Protein AF-A0A542ZT83-F1 (afdb_monomer)

Structure (mmCIF, N/CA/C/O backbone):
data_AF-A0A542ZT83-F1
#
_entry.id   AF-A0A542ZT83-F1
#
loop_
_atom_site.group_PDB
_atom_site.id
_atom_site.type_symbol
_atom_site.label_atom_id
_atom_site.label_alt_id
_atom_site.label_comp_id
_atom_site.label_asym_id
_atom_site.label_entity_id
_atom_site.label_seq_id
_atom_site.pdbx_PDB_ins_code
_atom_site.Cartn_x
_atom_site.Cartn_y
_atom_site.Cartn_z
_atom_site.occupancy
_atom_site.B_iso_or_equiv
_atom_site.auth_seq_id
_atom_site.auth_comp_id
_atom_site.auth_asym_id
_atom_site.auth_atom_id
_atom_site.pdbx_PDB_model_num
ATOM 1 N N . MET A 1 1 ? 11.601 11.087 -15.689 1.00 56.97 1 MET A N 1
ATOM 2 C CA . MET A 1 1 ? 11.562 10.041 -14.642 1.00 56.97 1 MET A CA 1
ATOM 3 C C . MET A 1 1 ? 11.342 8.702 -15.326 1.00 56.97 1 MET A C 1
ATOM 5 O O . MET A 1 1 ? 10.563 8.664 -16.271 1.00 56.97 1 MET A O 1
ATOM 9 N N . ALA A 1 2 ? 12.065 7.651 -14.931 1.00 67.56 2 ALA A N 1
ATOM 10 C CA . ALA A 1 2 ? 11.865 6.312 -15.487 1.00 67.56 2 ALA A CA 1
ATOM 11 C C . ALA A 1 2 ? 10.467 5.786 -15.113 1.00 67.56 2 ALA A C 1
ATOM 13 O O . ALA A 1 2 ? 9.980 6.065 -14.018 1.00 67.56 2 ALA A O 1
ATOM 14 N N . LYS A 1 3 ? 9.805 5.070 -16.030 1.00 78.38 3 LYS A N 1
ATOM 15 C CA . LYS A 1 3 ? 8.482 4.477 -15.783 1.00 78.38 3 LYS A CA 1
ATOM 16 C C . LYS A 1 3 ? 8.614 3.367 -14.723 1.00 78.38 3 LYS A C 1
ATOM 18 O O . LYS A 1 3 ? 9.533 2.561 -14.868 1.00 78.38 3 LYS A O 1
ATOM 23 N N . PRO A 1 4 ? 7.730 3.293 -13.709 1.00 81.88 4 PRO A N 1
ATOM 24 C CA . PRO A 1 4 ? 7.757 2.226 -12.710 1.00 81.88 4 PRO A CA 1
ATOM 25 C C . PRO A 1 4 ? 7.723 0.835 -13.346 1.00 81.88 4 PRO A C 1
ATOM 27 O O . PRO A 1 4 ? 6.942 0.588 -14.267 1.00 81.88 4 PRO A O 1
ATOM 30 N N . GLU A 1 5 ? 8.568 -0.066 -12.848 1.00 91.12 5 GLU A N 1
ATOM 31 C CA . GLU A 1 5 ? 8.665 -1.447 -13.343 1.00 91.12 5 GLU A CA 1
ATOM 32 C C . GLU A 1 5 ? 7.747 -2.410 -12.581 1.00 91.12 5 GLU A C 1
ATOM 34 O O . GLU A 1 5 ? 7.494 -3.520 -13.042 1.00 91.12 5 GLU A O 1
ATOM 39 N N . ALA A 1 6 ? 7.196 -1.965 -11.451 1.00 94.50 6 ALA A N 1
ATOM 40 C CA . ALA A 1 6 ? 6.209 -2.682 -10.657 1.00 94.50 6 ALA A CA 1
ATOM 41 C C . ALA A 1 6 ? 5.043 -1.760 -10.280 1.00 94.50 6 ALA A C 1
ATOM 43 O O . ALA A 1 6 ? 5.218 -0.551 -10.101 1.00 94.50 6 ALA A O 1
ATOM 44 N N . LYS A 1 7 ? 3.856 -2.350 -10.136 1.00 96.25 7 LYS A N 1
ATOM 45 C CA . LYS A 1 7 ? 2.625 -1.689 -9.686 1.00 96.25 7 LYS A CA 1
ATOM 46 C C . LYS A 1 7 ? 1.972 -2.490 -8.565 1.00 96.25 7 LYS A C 1
ATOM 48 O O . LYS A 1 7 ? 2.317 -3.650 -8.352 1.00 96.25 7 LYS A O 1
ATOM 53 N N . LEU A 1 8 ? 1.034 -1.871 -7.851 1.00 97.56 8 LEU A N 1
ATOM 54 C CA . LEU A 1 8 ? 0.191 -2.599 -6.904 1.00 97.56 8 LEU A CA 1
ATOM 55 C C . LEU A 1 8 ? -0.719 -3.577 -7.652 1.00 97.56 8 LEU A C 1
ATOM 57 O O . LEU A 1 8 ? -1.181 -3.266 -8.751 1.00 97.56 8 LEU A O 1
ATOM 61 N N . THR A 1 9 ? -0.987 -4.731 -7.046 1.00 97.75 9 THR A N 1
ATOM 62 C CA . THR A 1 9 ? -1.995 -5.658 -7.573 1.00 97.75 9 THR A CA 1
ATOM 63 C C . THR A 1 9 ? -3.402 -5.127 -7.299 1.00 97.75 9 THR A C 1
ATOM 65 O O . THR A 1 9 ? -3.647 -4.444 -6.296 1.00 97.75 9 THR A O 1
ATOM 68 N N . ASP A 1 10 ? -4.365 -5.519 -8.132 1.00 96.44 10 ASP A N 1
ATOM 69 C CA . ASP A 1 10 ? -5.779 -5.199 -7.899 1.00 96.44 10 ASP A CA 1
ATOM 70 C C . ASP A 1 10 ? -6.291 -5.814 -6.588 1.00 96.44 10 ASP A C 1
ATOM 72 O O . ASP A 1 10 ? -7.100 -5.211 -5.880 1.00 96.44 10 ASP A O 1
ATOM 76 N N . ARG A 1 11 ? -5.764 -6.987 -6.209 1.00 95.88 11 ARG A N 1
ATOM 77 C CA . ARG A 1 11 ? -6.087 -7.662 -4.944 1.00 95.88 11 ARG A CA 1
ATOM 78 C C . ARG A 1 11 ? -5.686 -6.816 -3.739 1.00 95.88 11 ARG A C 1
ATOM 80 O O . ARG A 1 11 ? -6.477 -6.684 -2.806 1.00 95.88 11 ARG A O 1
ATOM 87 N N . PHE A 1 12 ? -4.487 -6.236 -3.751 1.00 97.75 12 PHE A N 1
ATOM 88 C CA . PHE A 1 12 ? -4.039 -5.359 -2.673 1.00 97.75 12 PHE A CA 1
ATOM 89 C C . PHE A 1 12 ? -4.886 -4.092 -2.593 1.00 97.75 12 PHE A C 1
ATOM 91 O O . PHE A 1 12 ? -5.309 -3.713 -1.503 1.00 97.75 12 PHE A O 1
ATOM 98 N N . ILE A 1 13 ? -5.186 -3.469 -3.737 1.00 96.75 13 ILE A N 1
ATOM 99 C CA . ILE A 1 13 ? -6.029 -2.267 -3.797 1.00 96.75 13 ILE A CA 1
ATOM 100 C C . ILE A 1 13 ? -7.424 -2.559 -3.230 1.00 96.75 13 ILE A C 1
ATOM 102 O O . ILE A 1 13 ? -7.914 -1.805 -2.388 1.00 96.75 13 ILE A O 1
ATOM 106 N N . ALA A 1 14 ? -8.043 -3.669 -3.638 1.00 95.56 14 ALA A N 1
ATOM 107 C CA . ALA A 1 14 ? -9.358 -4.076 -3.155 1.00 95.56 14 ALA A CA 1
ATOM 108 C C . ALA A 1 14 ? -9.352 -4.366 -1.648 1.00 95.56 14 ALA A C 1
ATOM 110 O O . ALA A 1 14 ? -10.230 -3.897 -0.925 1.00 95.56 14 ALA A O 1
ATOM 111 N N . ARG A 1 15 ? -8.343 -5.090 -1.148 1.00 95.50 15 ARG A N 1
ATOM 112 C CA . ARG A 1 15 ? -8.220 -5.396 0.282 1.00 95.50 15 ARG A CA 1
ATOM 113 C C . ARG A 1 15 ? -7.991 -4.137 1.114 1.00 95.50 15 ARG A C 1
ATOM 115 O O . ARG A 1 15 ? -8.647 -3.969 2.135 1.00 95.50 15 ARG A O 1
ATOM 122 N N . ALA A 1 16 ? -7.122 -3.237 0.656 1.00 95.56 16 ALA A N 1
ATOM 123 C CA . ALA A 1 16 ? -6.893 -1.947 1.293 1.00 95.56 16 ALA A CA 1
ATOM 124 C C . ALA A 1 16 ? -8.190 -1.123 1.360 1.00 95.56 16 ALA A C 1
ATOM 126 O O . ALA A 1 16 ? -8.524 -0.605 2.423 1.00 95.56 16 ALA A O 1
ATOM 127 N N . ALA A 1 17 ? -8.970 -1.076 0.276 1.00 94.81 17 ALA A N 1
ATOM 128 C CA . ALA A 1 17 ? -10.265 -0.397 0.253 1.00 94.81 17 ALA A CA 1
ATOM 129 C C . ALA A 1 17 ? -11.302 -1.047 1.193 1.00 94.81 17 ALA A C 1
ATOM 131 O O . ALA A 1 17 ? -12.051 -0.338 1.862 1.00 94.81 17 ALA A O 1
ATOM 132 N N . ALA A 1 18 ? -11.316 -2.380 1.296 1.00 96.06 18 ALA A N 1
ATOM 133 C CA . ALA A 1 18 ? -12.249 -3.122 2.148 1.00 96.06 18 ALA A CA 1
ATOM 134 C C . ALA A 1 18 ? -12.047 -2.868 3.652 1.00 96.06 18 ALA A C 1
ATOM 136 O O . ALA A 1 18 ? -12.962 -3.098 4.438 1.00 96.06 18 ALA A O 1
ATOM 137 N N . THR A 1 19 ? -10.877 -2.366 4.061 1.00 95.25 19 THR A N 1
ATOM 138 C CA . THR A 1 19 ? -10.627 -1.977 5.459 1.00 95.25 19 THR A CA 1
ATOM 139 C C . THR A 1 19 ? -11.449 -0.765 5.909 1.00 95.25 19 THR A C 1
ATOM 141 O O . THR A 1 19 ? -11.568 -0.528 7.109 1.00 95.25 19 THR A O 1
ATOM 144 N N . GLY A 1 20 ? -11.967 0.044 4.973 1.00 95.56 20 GLY A N 1
ATOM 145 C CA . GLY A 1 20 ? -12.602 1.331 5.277 1.00 95.56 20 GLY A CA 1
ATOM 146 C C . GLY A 1 20 ? -11.636 2.402 5.804 1.00 95.56 20 GLY A C 1
ATOM 147 O O . GLY A 1 20 ? -12.065 3.500 6.157 1.00 95.56 20 GLY A O 1
ATOM 148 N N . MET A 1 21 ? -10.333 2.110 5.864 1.00 95.62 21 MET A N 1
ATOM 149 C CA . MET A 1 21 ? -9.313 3.060 6.292 1.00 95.62 21 MET A CA 1
ATOM 150 C C . MET A 1 21 ? -9.063 4.112 5.210 1.00 95.62 21 MET A C 1
ATOM 152 O O . MET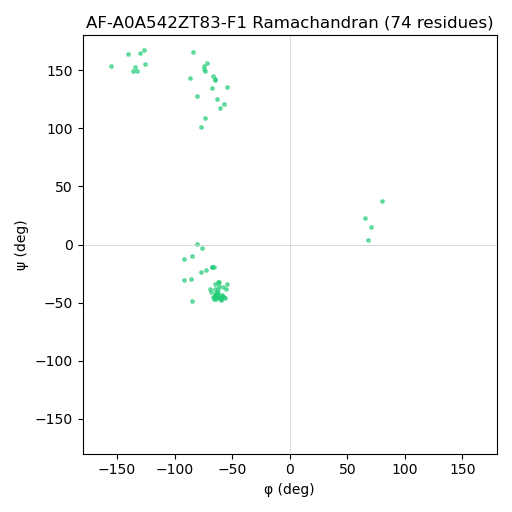 A 1 21 ? -9.148 3.851 4.011 1.00 95.62 21 MET A O 1
ATOM 156 N N . THR A 1 22 ? -8.699 5.319 5.639 1.00 96.62 22 THR A N 1
ATOM 157 C CA . THR A 1 22 ? -8.242 6.362 4.717 1.00 96.62 22 THR A CA 1
ATOM 158 C C . THR A 1 22 ? -6.852 6.029 4.177 1.00 96.62 22 THR A C 1
ATOM 160 O O . THR A 1 22 ? -6.060 5.359 4.842 1.00 96.62 22 THR A O 1
ATOM 163 N N . ASP A 1 23 ? -6.501 6.578 3.012 1.00 95.75 23 ASP A N 1
ATOM 164 C CA . ASP A 1 23 ? -5.159 6.418 2.431 1.00 95.75 23 ASP A CA 1
ATOM 165 C C . ASP A 1 23 ? -4.047 6.856 3.407 1.00 95.75 23 ASP A C 1
ATOM 167 O O . ASP A 1 23 ? -2.984 6.241 3.457 1.00 95.75 23 ASP A O 1
ATOM 171 N N . ALA A 1 24 ? -4.297 7.875 4.239 1.00 97.25 24 ALA A N 1
ATOM 172 C CA . ALA A 1 24 ? -3.352 8.319 5.265 1.00 97.25 24 ALA A CA 1
ATOM 173 C C . ALA A 1 24 ? -3.173 7.285 6.390 1.00 97.25 24 ALA A C 1
ATOM 175 O O . ALA A 1 24 ? -2.049 7.049 6.833 1.00 97.25 24 ALA A O 1
ATOM 176 N N . ALA A 1 25 ? -4.260 6.648 6.832 1.00 97.94 25 ALA A N 1
ATOM 177 C CA . ALA A 1 25 ? -4.207 5.603 7.850 1.00 97.94 25 ALA A CA 1
ATOM 178 C C . ALA A 1 25 ? -3.534 4.329 7.313 1.00 97.94 25 ALA A C 1
ATOM 180 O O . ALA A 1 25 ? -2.734 3.714 8.016 1.00 97.94 25 ALA A O 1
ATOM 181 N N . ILE A 1 26 ? -3.782 3.976 6.047 1.00 98.00 26 ILE A N 1
ATOM 182 C CA . ILE A 1 26 ? -3.098 2.868 5.370 1.00 98.00 26 ILE A CA 1
ATOM 183 C C . ILE A 1 26 ? -1.598 3.163 5.238 1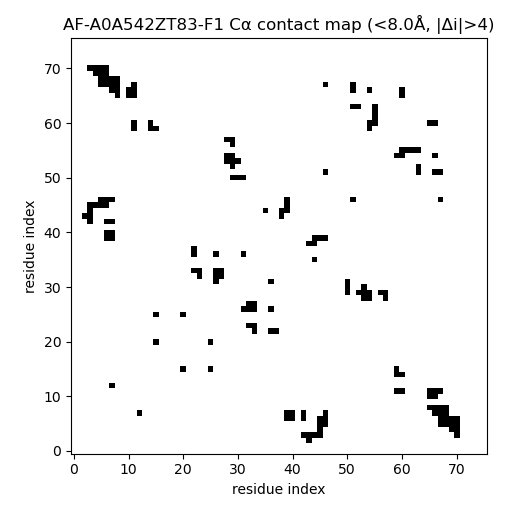.00 98.00 26 ILE A C 1
ATOM 185 O O . ILE A 1 26 ? -0.772 2.317 5.576 1.00 98.00 26 ILE A O 1
ATOM 189 N N . ALA A 1 27 ? -1.226 4.369 4.800 1.00 98.00 27 ALA A N 1
ATOM 190 C CA . ALA A 1 27 ? 0.173 4.780 4.703 1.00 98.00 27 ALA A CA 1
ATOM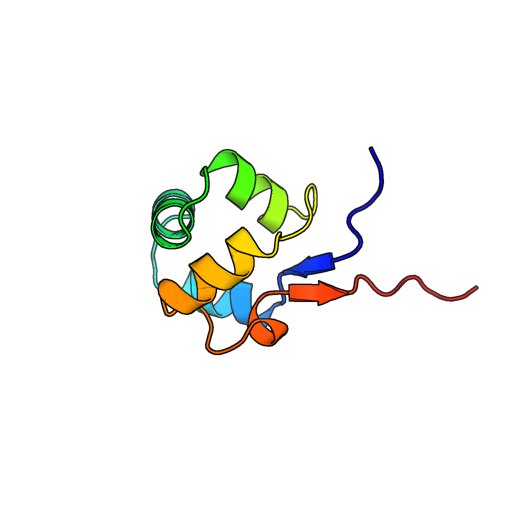 191 C C . ALA A 1 27 ? 0.894 4.675 6.058 1.00 98.00 27 ALA A C 1
ATOM 193 O O . ALA A 1 27 ? 1.989 4.114 6.134 1.00 98.00 27 ALA A O 1
ATOM 194 N N . ALA A 1 28 ? 0.247 5.143 7.131 1.00 98.25 28 ALA A N 1
ATOM 195 C CA . ALA A 1 28 ? 0.764 5.036 8.489 1.00 98.25 28 ALA A CA 1
ATOM 196 C C . ALA A 1 28 ? 0.927 3.573 8.937 1.00 98.25 28 ALA A C 1
ATOM 198 O O . ALA A 1 28 ? 1.980 3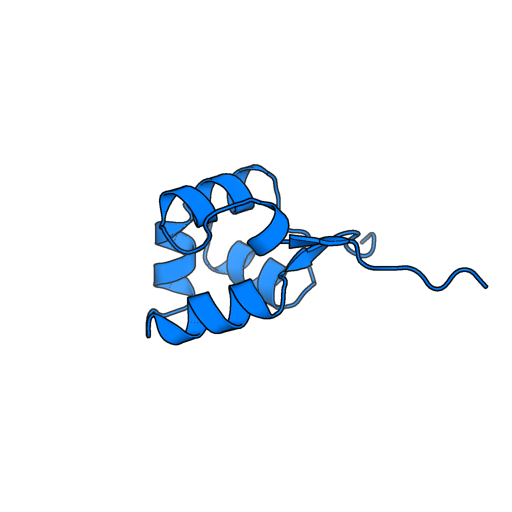.226 9.467 1.00 98.25 28 ALA A O 1
ATOM 199 N N . ALA A 1 29 ? -0.056 2.706 8.666 1.00 97.75 29 ALA A N 1
ATOM 200 C CA . ALA A 1 29 ? 0.014 1.280 8.993 1.00 97.75 29 ALA A CA 1
ATOM 201 C C . ALA A 1 29 ? 1.167 0.567 8.260 1.00 97.75 29 ALA A C 1
ATOM 203 O O . ALA A 1 29 ? 1.867 -0.255 8.846 1.00 97.75 29 ALA A O 1
ATOM 204 N N . ILE A 1 30 ? 1.413 0.928 6.997 1.00 98.12 30 ILE A N 1
ATOM 205 C CA . ILE A 1 30 ? 2.534 0.417 6.190 1.00 98.12 30 ILE A CA 1
ATOM 206 C C . ILE A 1 30 ? 3.881 1.015 6.648 1.00 98.12 30 ILE A C 1
ATOM 208 O O . ILE A 1 30 ? 4.942 0.436 6.412 1.00 98.12 30 ILE A O 1
ATOM 212 N N . GLY A 1 31 ? 3.874 2.169 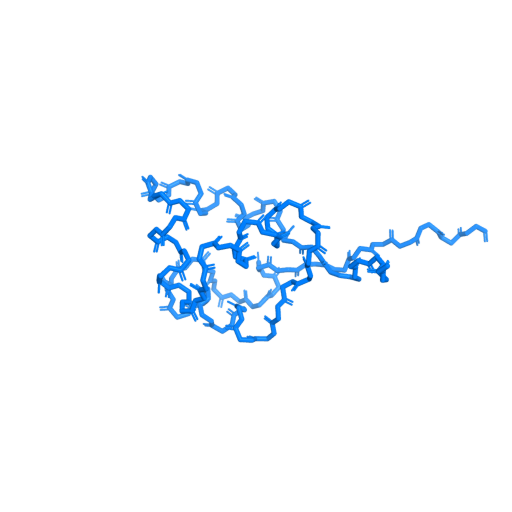7.319 1.00 97.94 31 GLY A N 1
ATOM 213 C CA . GLY A 1 31 ? 5.085 2.869 7.750 1.00 97.94 31 GLY A CA 1
ATOM 214 C C . GLY A 1 31 ? 5.742 3.686 6.634 1.00 97.94 31 GLY A C 1
ATOM 215 O O . GLY A 1 31 ? 6.975 3.738 6.541 1.00 9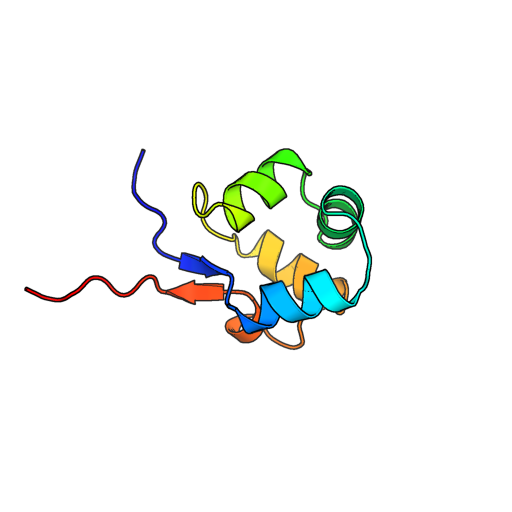7.94 31 GLY A O 1
ATOM 216 N N . VAL A 1 32 ? 4.923 4.304 5.779 1.00 97.81 32 VAL A N 1
ATOM 217 C CA . VAL A 1 32 ? 5.331 5.226 4.707 1.00 97.81 32 VAL A CA 1
ATOM 218 C C . VAL A 1 32 ? 4.572 6.551 4.806 1.00 97.81 32 VAL A C 1
ATOM 220 O O 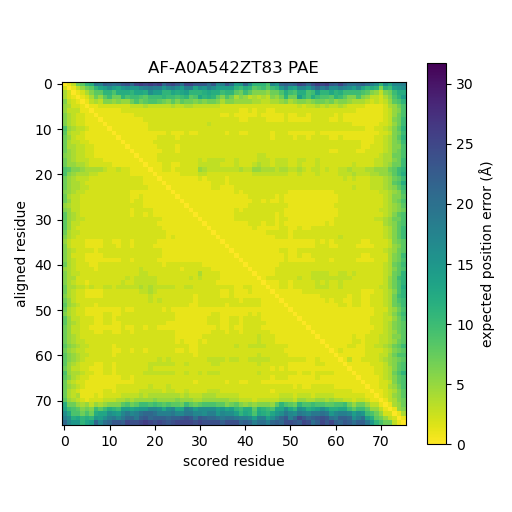. VAL A 1 32 ? 3.592 6.673 5.537 1.00 97.81 32 VAL A O 1
ATOM 223 N N . THR A 1 33 ? 5.015 7.570 4.068 1.00 98.00 33 THR A N 1
ATOM 224 C CA . THR A 1 33 ? 4.301 8.851 4.030 1.00 98.00 33 THR A CA 1
ATOM 225 C C . THR A 1 33 ? 3.021 8.745 3.188 1.00 98.00 33 THR A C 1
ATOM 227 O O . THR A 1 33 ? 2.987 7.975 2.220 1.00 98.00 33 THR A O 1
ATOM 230 N N . PRO A 1 34 ? 1.974 9.540 3.483 1.00 97.31 34 PRO A N 1
ATOM 231 C CA . PRO A 1 34 ? 0.769 9.594 2.652 1.00 97.31 34 PRO A CA 1
ATOM 232 C C . PRO A 1 34 ? 1.060 9.990 1.199 1.00 97.31 34 PRO A C 1
ATOM 234 O O . PRO A 1 34 ? 0.451 9.451 0.277 1.00 97.31 34 PRO A O 1
ATOM 237 N N . GLN A 1 35 ? 2.021 10.896 0.981 1.00 97.62 35 GLN A N 1
ATOM 238 C CA . GLN A 1 35 ? 2.438 11.323 -0.356 1.00 97.62 35 GLN A CA 1
ATOM 239 C C . GLN A 1 35 ? 3.049 10.161 -1.144 1.00 97.62 35 GLN A C 1
ATOM 241 O O . GLN A 1 35 ? 2.673 9.949 -2.295 1.00 97.62 35 GLN A O 1
ATOM 246 N N . PHE A 1 36 ? 3.936 9.378 -0.518 1.00 97.81 36 PHE A N 1
ATOM 247 C CA . PHE A 1 36 ? 4.532 8.204 -1.154 1.00 97.81 36 PHE A CA 1
ATOM 248 C C . PHE A 1 36 ? 3.478 7.131 -1.443 1.00 97.81 36 PHE A C 1
ATOM 250 O O . PHE A 1 36 ? 3.413 6.616 -2.555 1.00 97.81 36 PHE A O 1
ATOM 257 N N . TYR A 1 37 ? 2.595 6.840 -0.481 1.00 97.94 37 TYR A N 1
ATOM 258 C CA . TYR A 1 37 ? 1.491 5.901 -0.694 1.00 97.94 37 TYR A CA 1
ATOM 259 C C . TYR A 1 37 ? 0.609 6.317 -1.881 1.00 97.94 37 TYR A C 1
ATOM 261 O O . TYR A 1 37 ? 0.322 5.503 -2.757 1.00 97.94 37 TYR A O 1
ATOM 269 N N . SER A 1 38 ? 0.238 7.599 -1.957 1.00 97.06 38 SER A N 1
ATOM 270 C CA . SER A 1 38 ? -0.541 8.146 -3.070 1.00 97.06 38 SER A CA 1
ATOM 271 C C . SER A 1 38 ? 0.202 8.038 -4.408 1.00 97.06 38 SER A C 1
ATOM 273 O O . SER A 1 38 ? -0.397 7.643 -5.408 1.00 97.06 38 SER A O 1
ATOM 275 N N . ALA A 1 39 ? 1.510 8.318 -4.436 1.00 97.19 39 ALA A N 1
ATOM 276 C CA . ALA A 1 39 ? 2.330 8.194 -5.640 1.00 97.19 39 ALA A CA 1
ATOM 277 C C . ALA A 1 39 ? 2.417 6.741 -6.137 1.00 97.19 39 ALA A C 1
ATOM 279 O O . ALA A 1 39 ? 2.281 6.502 -7.339 1.00 97.19 39 ALA A O 1
ATOM 280 N N . VAL A 1 40 ? 2.569 5.773 -5.227 1.00 97.06 40 VAL A N 1
ATOM 281 C CA . VAL A 1 40 ? 2.565 4.338 -5.551 1.00 97.06 40 VAL A CA 1
ATOM 282 C C . VAL A 1 40 ? 1.190 3.889 -6.052 1.00 97.06 40 VAL A C 1
ATOM 284 O O . VAL A 1 40 ? 1.093 3.249 -7.097 1.00 97.06 40 VAL A O 1
ATOM 287 N N . LYS A 1 41 ? 0.110 4.282 -5.365 1.00 95.56 41 LYS A N 1
ATOM 288 C CA . LYS A 1 41 ? -1.274 3.964 -5.758 1.00 95.56 41 LYS A CA 1
ATOM 289 C C . LYS A 1 41 ? -1.640 4.546 -7.126 1.00 95.56 41 LYS A C 1
ATOM 291 O O . LYS A 1 41 ? -2.347 3.905 -7.894 1.00 95.56 41 LYS A O 1
ATOM 296 N N . ALA A 1 42 ? -1.123 5.729 -7.455 1.00 94.56 42 ALA A N 1
ATOM 297 C CA . ALA A 1 42 ? -1.292 6.366 -8.760 1.00 94.56 42 ALA A CA 1
ATOM 298 C C . ALA A 1 42 ? -0.339 5.827 -9.848 1.00 94.56 42 ALA A C 1
ATOM 300 O O . ALA A 1 42 ? -0.355 6.339 -10.967 1.00 94.56 42 ALA A O 1
ATOM 301 N N . GLY A 1 43 ? 0.529 4.856 -9.533 1.00 93.69 43 GLY A N 1
ATOM 302 C CA . GLY A 1 43 ? 1.510 4.310 -10.474 1.00 93.69 43 GLY A CA 1
ATOM 303 C C . GLY A 1 43 ? 2.581 5.315 -10.917 1.00 93.69 43 GLY A C 1
ATOM 304 O O . GLY A 1 43 ? 3.154 5.163 -11.993 1.00 93.69 43 GLY A O 1
ATOM 305 N N . LYS A 1 44 ? 2.830 6.362 -10.121 1.00 94.31 44 LYS A N 1
ATOM 306 C CA . LYS A 1 44 ? 3.898 7.354 -10.346 1.00 94.31 44 LYS A CA 1
ATOM 307 C C . LYS A 1 44 ? 5.230 6.901 -9.752 1.00 94.31 44 LYS A C 1
ATOM 309 O O . LYS A 1 44 ? 6.280 7.249 -10.281 1.00 94.31 44 LYS A O 1
ATOM 314 N N . GLU A 1 45 ? 5.172 6.114 -8.682 1.00 95.75 45 GLU A N 1
ATOM 315 C CA . GLU A 1 45 ? 6.320 5.474 -8.041 1.00 95.75 45 GLU A CA 1
ATOM 316 C C . GLU A 1 45 ? 6.097 3.966 -7.921 1.00 95.75 45 GLU A C 1
ATOM 318 O O . GLU A 1 45 ? 4.961 3.492 -7.905 1.00 95.75 45 GLU A O 1
ATOM 323 N N . GLN A 1 46 ? 7.187 3.204 -7.843 1.00 95.31 46 GLN A N 1
ATOM 324 C CA . GLN A 1 46 ? 7.113 1.759 -7.651 1.00 95.31 46 GLN A CA 1
ATOM 325 C C . GLN A 1 46 ? 7.037 1.396 -6.160 1.00 95.31 46 GLN A C 1
ATOM 327 O O . GLN A 1 46 ? 7.713 2.027 -5.338 1.00 95.31 46 GLN A O 1
ATOM 332 N N . PRO A 1 47 ? 6.268 0.359 -5.787 1.00 96.69 47 PRO A N 1
ATOM 333 C CA . PRO A 1 47 ? 6.278 -0.157 -4.425 1.00 96.69 47 PRO A CA 1
ATOM 334 C C . PRO A 1 47 ? 7.671 -0.702 -4.079 1.00 96.69 47 PRO A C 1
ATOM 336 O O . PRO A 1 47 ? 8.224 -1.550 -4.775 1.00 96.69 47 PRO A O 1
ATOM 339 N N . THR A 1 48 ? 8.255 -0.206 -2.988 1.00 97.19 48 THR A N 1
ATOM 340 C CA . THR A 1 48 ? 9.572 -0.652 -2.508 1.00 97.19 48 THR A CA 1
ATOM 341 C C . THR A 1 48 ? 9.461 -1.909 -1.645 1.00 97.19 48 THR A C 1
ATOM 343 O O . THR A 1 48 ? 8.399 -2.228 -1.110 1.00 97.19 48 THR A O 1
ATOM 346 N N . THR A 1 49 ? 10.584 -2.585 -1.389 1.00 96.94 49 THR A N 1
ATOM 347 C CA . THR A 1 49 ? 10.632 -3.695 -0.421 1.00 96.94 49 THR A CA 1
ATOM 348 C C . THR A 1 49 ? 10.125 -3.280 0.960 1.00 96.94 49 THR A C 1
ATOM 350 O O . THR A 1 49 ? 9.396 -4.031 1.603 1.00 96.94 49 THR A O 1
ATOM 353 N N . ARG A 1 50 ? 10.440 -2.054 1.404 1.00 97.00 50 ARG A N 1
ATOM 354 C CA . ARG A 1 50 ? 9.940 -1.517 2.677 1.00 97.00 50 ARG A CA 1
ATOM 355 C C . ARG A 1 50 ? 8.417 -1.375 2.675 1.00 97.00 50 ARG A C 1
ATOM 357 O O . ARG A 1 50 ? 7.792 -1.725 3.670 1.00 97.00 50 ARG A O 1
ATOM 364 N N . PHE A 1 51 ? 7.835 -0.912 1.569 1.00 98.31 51 PHE A N 1
ATOM 365 C CA . PHE A 1 51 ? 6.383 -0.841 1.400 1.00 98.31 51 PHE A CA 1
ATOM 366 C C . PHE A 1 51 ? 5.743 -2.231 1.510 1.00 98.31 51 PHE A C 1
ATOM 368 O O . PHE A 1 51 ? 4.791 -2.407 2.262 1.00 98.31 51 PHE A O 1
ATOM 375 N N . MET A 1 52 ? 6.297 -3.233 0.820 1.00 98.31 52 MET A N 1
ATOM 376 C CA . MET A 1 52 ? 5.763 -4.601 0.846 1.00 98.31 52 MET A CA 1
ATOM 377 C C . MET A 1 52 ? 5.859 -5.240 2.238 1.00 98.31 52 MET A C 1
ATOM 379 O O . MET A 1 52 ? 4.887 -5.824 2.712 1.00 98.31 52 MET A O 1
ATOM 383 N N . ILE A 1 53 ? 6.989 -5.072 2.936 1.00 98.38 53 ILE A N 1
ATOM 384 C CA . ILE A 1 53 ? 7.149 -5.523 4.330 1.00 98.38 53 ILE A CA 1
ATOM 385 C C . ILE A 1 53 ? 6.114 -4.853 5.238 1.00 98.38 53 ILE A C 1
ATOM 387 O O . ILE A 1 53 ? 5.499 -5.520 6.068 1.00 98.38 53 ILE A O 1
ATOM 391 N N . GLY A 1 54 ? 5.924 -3.541 5.086 1.00 98.12 54 GLY A N 1
ATOM 392 C CA . GLY A 1 54 ? 4.945 -2.774 5.847 1.00 98.12 54 GLY A CA 1
ATOM 393 C C . GLY A 1 54 ? 3.516 -3.255 5.620 1.00 98.12 54 GLY A C 1
ATOM 394 O O . GLY A 1 54 ? 2.791 -3.486 6.580 1.00 98.12 54 GLY A O 1
ATOM 395 N N . ALA A 1 55 ? 3.135 -3.487 4.364 1.00 98.12 55 ALA A N 1
ATOM 396 C CA . ALA A 1 55 ? 1.824 -4.013 3.993 1.00 98.12 55 ALA A CA 1
ATOM 397 C C . ALA A 1 55 ? 1.538 -5.383 4.624 1.00 98.12 55 ALA A C 1
ATOM 399 O O . ALA A 1 55 ? 0.449 -5.590 5.158 1.00 98.12 55 ALA A O 1
ATOM 400 N N . VAL A 1 56 ? 2.522 -6.288 4.624 1.00 98.06 56 VAL A N 1
ATOM 401 C CA . VAL A 1 56 ? 2.379 -7.600 5.273 1.00 98.06 56 VAL A CA 1
ATOM 402 C C . VAL A 1 56 ? 2.266 -7.458 6.792 1.00 98.06 56 VAL A C 1
ATOM 404 O O . VAL A 1 56 ? 1.370 -8.031 7.403 1.00 98.06 56 VAL A O 1
ATOM 407 N N . ARG A 1 57 ? 3.117 -6.636 7.420 1.00 97.94 57 ARG A N 1
ATOM 408 C CA . ARG A 1 57 ? 3.056 -6.384 8.873 1.00 97.94 57 ARG A CA 1
ATOM 409 C C . ARG A 1 57 ? 1.748 -5.729 9.316 1.00 97.94 57 ARG A C 1
ATOM 411 O O . ARG A 1 57 ? 1.289 -6.000 10.418 1.00 97.94 57 ARG A O 1
ATOM 418 N N . ALA A 1 58 ? 1.159 -4.892 8.466 1.00 96.75 58 ALA A N 1
ATOM 419 C CA . ALA A 1 58 ? -0.127 -4.246 8.703 1.00 96.75 58 ALA A CA 1
ATOM 420 C C . ALA A 1 58 ? -1.332 -5.187 8.513 1.00 96.75 58 ALA A C 1
ATOM 422 O O . ALA A 1 58 ? -2.466 -4.756 8.700 1.00 96.75 58 ALA A O 1
ATOM 423 N N . GLY A 1 59 ? -1.118 -6.443 8.099 1.00 96.12 59 GLY A N 1
ATOM 424 C CA . GLY A 1 59 ? -2.200 -7.381 7.787 1.00 96.12 59 GLY A CA 1
ATOM 425 C C . GLY A 1 59 ? -2.965 -7.035 6.504 1.00 96.12 59 GLY A C 1
ATOM 426 O O . GLY A 1 59 ? -4.044 -7.568 6.262 1.00 96.12 59 GLY A O 1
ATOM 427 N N . LEU A 1 60 ? -2.417 -6.150 5.664 1.00 96.31 60 LEU A N 1
ATOM 428 C CA . LEU A 1 60 ? -3.013 -5.753 4.384 1.00 96.31 60 LEU A CA 1
ATOM 429 C C . LEU A 1 60 ? -2.647 -6.722 3.248 1.00 96.31 60 LEU A C 1
ATOM 431 O O . LEU A 1 60 ? -3.206 -6.638 2.157 1.00 96.31 60 LEU A O 1
ATOM 435 N N . ALA A 1 61 ? -1.712 -7.640 3.490 1.00 97.81 61 ALA A N 1
ATOM 436 C CA . ALA A 1 61 ? -1.320 -8.714 2.586 1.00 97.81 61 ALA A CA 1
ATOM 437 C C . ALA A 1 61 ? -0.711 -9.884 3.369 1.00 97.81 61 ALA A C 1
ATOM 439 O O . ALA A 1 61 ? -0.134 -9.683 4.433 1.00 97.81 61 ALA A O 1
ATOM 440 N N . GLU A 1 62 ? -0.797 -11.094 2.825 1.00 96.56 62 GLU A N 1
ATOM 441 C CA . GLU A 1 62 ? -0.168 -12.292 3.397 1.00 96.56 62 GLU A CA 1
ATOM 442 C C . GLU A 1 62 ? 1.237 -12.517 2.825 1.00 96.56 62 GLU A C 1
ATOM 444 O O . GLU A 1 62 ? 2.124 -13.030 3.504 1.00 96.56 62 GLU A O 1
ATOM 449 N N . THR A 1 63 ? 1.467 -12.104 1.575 1.00 97.44 63 THR A N 1
ATOM 450 C CA . THR A 1 63 ? 2.756 -12.256 0.888 1.00 97.44 63 THR A CA 1
ATOM 451 C C . THR A 1 63 ? 3.095 -11.023 0.054 1.00 97.44 63 THR A C 1
ATOM 453 O O . THR A 1 63 ? 2.226 -10.212 -0.265 1.00 97.44 63 THR A O 1
ATOM 456 N N . PHE A 1 64 ? 4.357 -10.882 -0.362 1.00 97.44 64 PHE A N 1
ATOM 457 C CA . PHE A 1 64 ? 4.770 -9.771 -1.232 1.00 97.44 64 PHE A CA 1
ATOM 458 C C . PHE A 1 64 ? 4.122 -9.831 -2.619 1.00 97.44 64 PHE A C 1
ATOM 460 O O . PHE A 1 64 ? 3.789 -8.784 -3.170 1.00 97.44 64 PHE A O 1
ATOM 467 N N . GLY A 1 65 ? 3.884 -11.036 -3.149 1.00 96.75 65 GLY A N 1
ATOM 468 C CA . GLY A 1 65 ? 3.216 -11.224 -4.440 1.00 96.75 65 GLY A CA 1
ATOM 469 C C . GLY A 1 65 ? 1.747 -10.801 -4.429 1.00 96.75 65 GLY A C 1
ATOM 470 O O . GLY A 1 65 ? 1.179 -10.521 -5.477 1.00 96.75 65 GLY A O 1
ATOM 471 N N . GLU A 1 66 ? 1.128 -10.695 -3.250 1.00 97.62 66 GLU A N 1
ATOM 472 C CA . GLU A 1 66 ? -0.193 -10.081 -3.138 1.00 97.62 66 GLU A CA 1
ATOM 473 C C . GLU A 1 66 ? -0.134 -8.559 -3.209 1.00 97.62 66 GLU A C 1
ATOM 475 O O . GLU A 1 66 ? -1.139 -7.959 -3.560 1.00 97.62 66 GLU A O 1
ATOM 480 N N . VAL A 1 67 ? 0.999 -7.929 -2.884 1.00 98.06 67 VAL A N 1
ATOM 481 C CA . VAL A 1 67 ? 1.128 -6.466 -2.827 1.00 98.06 67 VAL A CA 1
ATOM 482 C C . VAL A 1 67 ? 1.444 -5.884 -4.197 1.00 98.06 67 VAL A C 1
ATOM 484 O O . VAL A 1 67 ? 0.797 -4.921 -4.609 1.00 98.06 67 VAL A O 1
ATOM 487 N N . ALA A 1 68 ? 2.433 -6.447 -4.894 1.00 97.50 68 ALA A N 1
ATOM 488 C CA . ALA A 1 68 ? 2.966 -5.876 -6.124 1.00 97.50 68 ALA A CA 1
ATOM 489 C C . ALA A 1 68 ? 3.196 -6.918 -7.224 1.00 97.50 68 ALA A C 1
ATOM 491 O O . ALA A 1 68 ? 3.551 -8.063 -6.956 1.00 97.50 68 ALA A O 1
ATOM 492 N N . GLU A 1 69 ? 3.057 -6.473 -8.469 1.00 96.12 69 GLU A N 1
ATOM 493 C CA . GLU A 1 69 ? 3.296 -7.262 -9.677 1.00 96.12 69 GLU A CA 1
ATOM 494 C C . GLU A 1 69 ? 4.123 -6.468 -10.703 1.00 96.12 69 GLU A C 1
ATOM 496 O O . GLU A 1 69 ? 4.075 -5.228 -10.716 1.00 96.12 69 GLU A O 1
ATOM 501 N N . PRO A 1 70 ? 4.898 -7.149 -11.570 1.00 94.81 70 PRO A N 1
ATOM 502 C CA . PRO A 1 70 ? 5.656 -6.482 -12.617 1.00 94.81 70 PRO A CA 1
ATOM 503 C C . PRO A 1 70 ? 4.726 -5.812 -13.632 1.00 94.81 70 PRO A C 1
ATOM 505 O O . PRO A 1 70 ? 3.703 -6.361 -14.047 1.00 94.81 70 PRO A O 1
ATOM 508 N N . VAL A 1 71 ? 5.119 -4.630 -14.100 1.00 91.50 71 VAL A N 1
ATOM 509 C CA . VAL A 1 71 ? 4.493 -3.996 -15.258 1.00 91.50 71 VAL A CA 1
ATOM 510 C C . VAL A 1 71 ? 5.017 -4.702 -16.502 1.00 91.50 71 VAL A C 1
ATOM 512 O O . VAL A 1 71 ? 6.131 -4.440 -16.959 1.00 91.50 71 VAL A O 1
ATOM 515 N N . LEU A 1 72 ? 4.210 -5.605 -17.058 1.00 84.81 72 LEU A N 1
ATOM 516 C CA . LEU A 1 72 ? 4.536 -6.273 -18.313 1.00 84.81 72 LEU A CA 1
ATOM 517 C C . LEU A 1 72 ? 4.679 -5.224 -19.424 1.00 84.81 72 LEU A C 1
ATOM 519 O O . LEU A 1 72 ? 3.734 -4.507 -19.761 1.00 84.81 72 LEU A O 1
ATOM 523 N N . LYS A 1 73 ? 5.883 -5.122 -19.990 1.00 74.00 73 LYS A N 1
ATOM 524 C CA . LYS A 1 73 ? 6.097 -4.416 -21.253 1.00 74.00 73 LYS A CA 1
ATOM 525 C C . LYS A 1 73 ? 5.686 -5.380 -22.361 1.00 74.00 73 LYS A C 1
ATOM 527 O O . LYS A 1 73 ? 6.146 -6.519 -22.369 1.00 74.00 73 LYS A O 1
ATOM 532 N N . ALA A 1 74 ? 4.817 -4.939 -23.270 1.00 66.44 74 ALA A N 1
ATOM 533 C CA . ALA A 1 74 ? 4.569 -5.692 -24.491 1.00 66.44 74 ALA A CA 1
ATOM 534 C C . ALA A 1 74 ? 5.914 -5.858 -25.211 1.00 66.44 74 ALA A C 1
ATOM 536 O O . ALA A 1 74 ? 6.590 -4.863 -25.484 1.00 66.44 74 ALA A O 1
ATOM 537 N N . VAL A 1 75 ? 6.330 -7.104 -25.437 1.00 61.84 75 VAL A N 1
ATOM 538 C CA . VAL A 1 75 ? 7.460 -7.390 -26.319 1.00 61.84 75 VAL A CA 1
ATOM 539 C C . VAL A 1 75 ? 6.923 -7.166 -27.728 1.00 61.84 75 VAL A C 1
ATOM 541 O O . VAL A 1 75 ? 6.014 -7.881 -28.148 1.00 61.84 75 VAL A O 1
ATOM 544 N N . ALA A 1 76 ? 7.383 -6.090 -28.364 1.00 52.12 76 ALA A N 1
ATOM 545 C CA . ALA A 1 76 ? 7.085 -5.779 -29.759 1.00 52.12 76 ALA A CA 1
ATOM 546 C C . ALA A 1 76 ? 7.875 -6.697 -30.696 1.00 52.12 76 ALA A C 1
ATOM 548 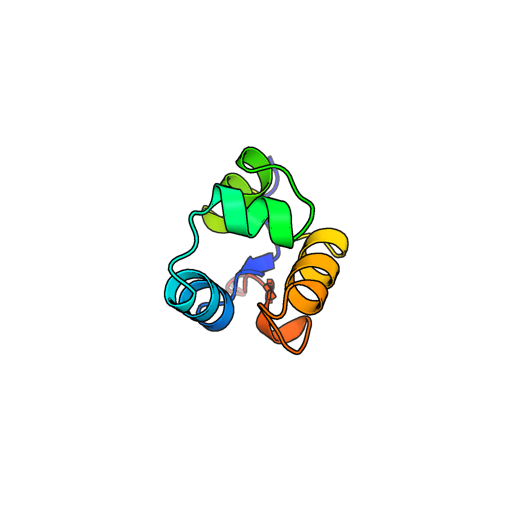O O . ALA A 1 76 ? 9.017 -7.058 -30.322 1.00 52.12 76 ALA A O 1
#

Mean predicted aligned error: 3.53 Å

Nearest PDB structures (foldseek):
  3f52-assembly1_A  TM=7.771E-01  e=6.458E-02  Corynebacterium glutamicum
  1rpe-assembly1_L  TM=7.655E-01  e=4.179E-02  Phage 434
  1adr-assembly1_A  TM=7.664E-01  e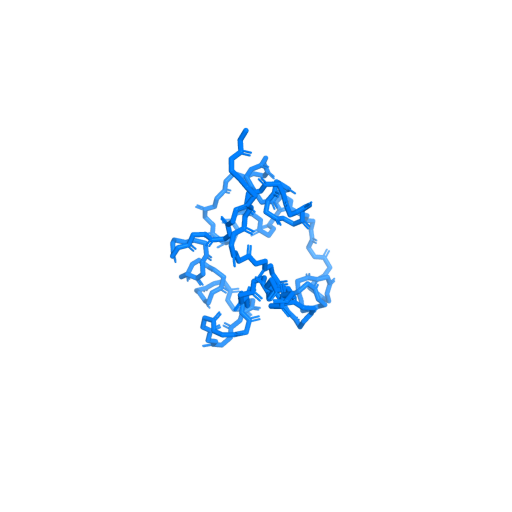=5.359E-02  Lederbergvirus P22
  6b9s-assembly3_F  TM=7.418E-01  e=5.349E-01  Nitrosopumilus maritimus SCM1
  3op9-assembly1_A  TM=7.111E-01  e=9.961E-01  Listeria innocua

Radius of gyration: 12.07 Å; Cα contacts (8 Å, |Δi|>4): 94; chains: 1; bounding box: 24×24×39 Å

pLDDT: mean 93.43, std 9.66, range [52.12, 98.38]

Organism: Rarobacter faecitabidus (NCBI:txid13243)

Foldseek 3Di:
DDQAFKAFDPLLVVLVVVVVDDLQVLCVQLPHHSVVSVCRNVSVYPQDPSSLVSCCSSVSDVHSVNTMDGDDDPPD

Sequence (76 aa):
MAKPEAKLTDRFIARAAATGMTDAAIAAAIGVTPQFYSAVKAGKEQPTTRFMIGAVRAGLAETFGEVAEPVLKAVA

Secondary structure (DSSP, 8-state):
-PPPSEEE-HHHHHHHHHT---HHHHHHHHTS-HHHHHHHHTTSSPPPHHHHHHHHHTTS-SSHHHHEEE-PPP--

Solvent-accessible surface area (backbone atoms only — not comparable to full-atom values): 4311 Å² total; per-residue (Å²): 133,82,78,48,61,34,33,66,30,70,65,26,54,50,48,48,56,72,67,72,57,52,69,56,56,49,13,53,54,27,71,49,51,46,68,56,45,49,33,27,75,69,56,70,35,50,76,46,73,66,48,38,53,16,30,37,76,55,69,54,30,93,47,59,77,45,39,40,41,73,55,81,72,82,84,126